Protein AF-A0A850LV04-F1 (afdb_monomer_lite)

Sequence (70 aa):
MTLDEVKEWVYTCTRCNTCKYTTETYLESCPSGEKYYFEPYYGSGKVWIARGIIEGKIKFSDSIVKKIYS

Radius of gyration: 12.82 Å; chains: 1; bou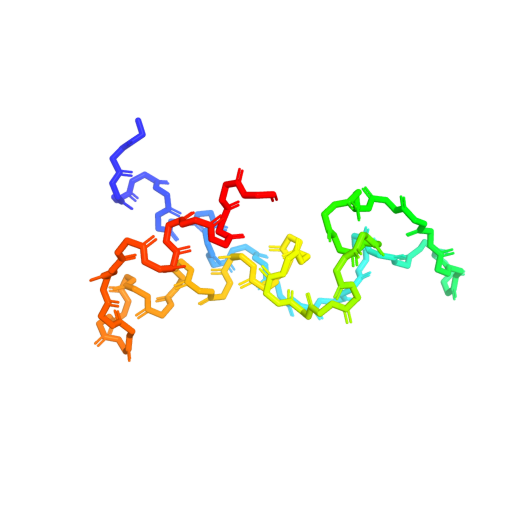nding box: 35×20×28 Å

Secondary structure (DSSP, 8-state):
--HHHHHHHHTT-----TTTEETTEE----HHHHHH-SGGGSHHHHHHHHHHHHTTSS---HHHHHHH--

Structure (mmCIF, N/CA/C/O backbone):
data_AF-A0A850LV04-F1
#
_entry.id   AF-A0A850LV04-F1
#
loop_
_atom_site.group_PDB
_atom_site.id
_atom_site.type_symbol
_atom_site.label_atom_id
_atom_site.label_alt_id
_atom_site.label_comp_id
_atom_site.label_asym_id
_atom_site.label_entity_id
_atom_site.label_seq_id
_atom_site.pdbx_PDB_ins_code
_atom_site.Cartn_x
_atom_site.Cartn_y
_atom_site.Cartn_z
_atom_site.occupancy
_atom_site.B_iso_or_equiv
_atom_site.auth_seq_id
_atom_site.auth_comp_id
_atom_site.auth_asym_id
_atom_site.auth_atom_id
_atom_site.pdbx_PDB_model_num
ATOM 1 N N . MET A 1 1 ? -13.116 -13.906 3.926 1.00 63.03 1 MET A N 1
ATOM 2 C CA . MET A 1 1 ? -12.355 -12.644 3.957 1.00 63.03 1 MET A CA 1
ATOM 3 C C . MET A 1 1 ? -13.215 -11.553 4.558 1.00 63.03 1 MET A C 1
ATOM 5 O O . MET A 1 1 ? -13.864 -10.791 3.848 1.00 63.03 1 MET A O 1
ATOM 9 N N . THR A 1 2 ? -13.259 -11.526 5.882 1.00 74.44 2 THR A N 1
ATOM 10 C CA . THR A 1 2 ? -13.766 -10.405 6.674 1.00 74.44 2 THR A CA 1
ATOM 11 C C . THR A 1 2 ? -12.674 -9.340 6.806 1.00 74.44 2 THR A C 1
ATOM 13 O O . THR A 1 2 ? -11.501 -9.592 6.526 1.00 74.44 2 THR A O 1
ATOM 16 N N . LEU A 1 3 ? -13.043 -8.128 7.227 1.00 70.50 3 LEU A N 1
ATOM 17 C CA . LEU A 1 3 ? -12.070 -7.052 7.437 1.00 70.50 3 LEU A CA 1
ATOM 18 C C . LEU A 1 3 ? -11.029 -7.424 8.509 1.00 70.50 3 LEU A C 1
ATOM 20 O O . LEU A 1 3 ? -9.866 -7.054 8.381 1.00 70.50 3 LEU A O 1
ATOM 24 N N . ASP A 1 4 ? -11.436 -8.177 9.533 1.00 76.00 4 ASP A N 1
ATOM 25 C CA . ASP A 1 4 ? -10.547 -8.618 10.610 1.00 76.00 4 ASP A CA 1
ATOM 26 C C . ASP A 1 4 ? -9.540 -9.682 10.152 1.00 76.00 4 ASP A C 1
ATOM 28 O O . ASP A 1 4 ? -8.388 -9.626 10.568 1.00 76.00 4 ASP A O 1
ATOM 32 N N . GLU A 1 5 ? -9.908 -10.570 9.222 1.00 78.19 5 GLU A N 1
ATOM 33 C CA . GLU A 1 5 ? -8.959 -11.517 8.606 1.00 78.19 5 GLU A CA 1
ATOM 34 C C . GLU A 1 5 ? -7.881 -10.792 7.782 1.00 78.19 5 GLU A C 1
ATOM 36 O O . GLU A 1 5 ? -6.726 -11.205 7.737 1.00 78.19 5 GLU A O 1
ATOM 41 N N . VAL A 1 6 ? -8.247 -9.683 7.133 1.00 77.81 6 VAL A N 1
ATOM 42 C CA . VAL A 1 6 ? -7.335 -8.909 6.277 1.00 77.81 6 VAL A CA 1
ATOM 43 C C . VAL A 1 6 ? -6.453 -7.957 7.088 1.00 77.81 6 VAL A C 1
ATOM 45 O O . VAL A 1 6 ? -5.362 -7.604 6.632 1.00 77.81 6 VAL A O 1
ATOM 48 N N . LYS A 1 7 ? -6.883 -7.555 8.293 1.00 83.12 7 LYS A N 1
ATOM 49 C CA . LYS A 1 7 ? -6.129 -6.638 9.161 1.00 83.12 7 LYS A CA 1
ATOM 50 C C . LYS A 1 7 ? -4.701 -7.109 9.379 1.00 83.12 7 LYS A C 1
ATOM 52 O O . LYS A 1 7 ? -3.791 -6.313 9.179 1.00 83.12 7 LYS A O 1
ATOM 57 N N . GLU A 1 8 ? -4.493 -8.374 9.730 1.00 84.12 8 GLU A N 1
ATOM 58 C CA . GLU A 1 8 ? -3.144 -8.880 10.00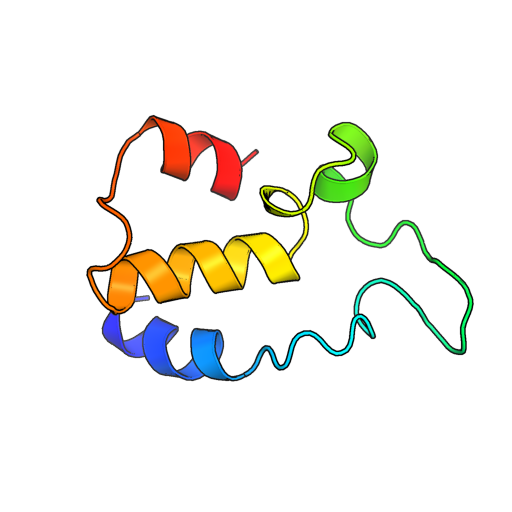9 1.00 84.12 8 GLU A CA 1
ATOM 59 C C . GLU A 1 8 ? -2.226 -8.816 8.781 1.00 84.12 8 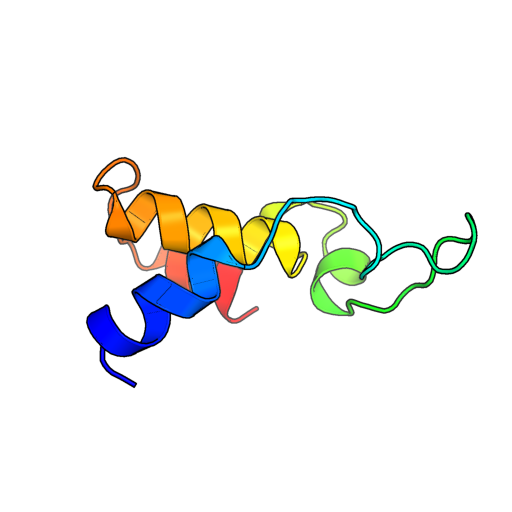GLU A C 1
ATOM 61 O O . GLU A 1 8 ? -1.070 -8.408 8.887 1.00 84.12 8 GLU A O 1
ATOM 66 N N . TRP A 1 9 ? -2.751 -9.125 7.594 1.00 85.25 9 TRP A N 1
ATOM 67 C CA . TRP A 1 9 ? -1.974 -9.131 6.348 1.00 85.25 9 TRP A CA 1
ATOM 68 C C . TRP A 1 9 ? -1.574 -7.726 5.902 1.00 85.25 9 TRP A C 1
ATOM 70 O O . TRP A 1 9 ? -0.505 -7.513 5.327 1.00 85.25 9 TRP A O 1
ATOM 80 N N . VAL A 1 10 ? -2.422 -6.738 6.184 1.00 87.31 10 VAL A N 1
ATOM 81 C CA . VAL A 1 10 ? -2.159 -5.340 5.835 1.00 87.31 10 VAL A CA 1
ATOM 82 C C . VAL A 1 10 ? -0.943 -4.787 6.591 1.00 87.31 10 VAL A C 1
ATOM 84 O O . VAL A 1 10 ? -0.228 -3.934 6.059 1.00 87.31 10 VAL A O 1
ATOM 87 N N . TYR A 1 11 ? -0.645 -5.303 7.786 1.00 88.12 11 TYR A N 1
ATOM 88 C CA . TYR A 1 11 ? 0.543 -4.913 8.553 1.00 88.12 11 TYR A CA 1
ATOM 89 C C . TYR A 1 11 ? 1.832 -5.624 8.114 1.00 88.12 11 TYR A C 1
ATOM 91 O O . TYR A 1 11 ? 2.915 -5.200 8.514 1.00 88.12 11 TYR A O 1
ATOM 99 N N . THR A 1 12 ? 1.759 -6.644 7.253 1.00 88.56 12 THR A N 1
ATOM 100 C CA . THR A 1 12 ? 2.945 -7.354 6.743 1.00 88.56 12 THR A CA 1
ATOM 101 C C . THR A 1 12 ? 3.783 -6.491 5.792 1.00 88.56 12 THR A C 1
ATOM 103 O O . THR A 1 12 ? 5.000 -6.653 5.707 1.00 88.56 12 THR A O 1
ATOM 106 N N . CYS A 1 13 ? 3.168 -5.554 5.063 1.00 89.19 13 CYS A N 1
ATOM 107 C CA . CYS A 1 13 ? 3.900 -4.702 4.127 1.00 89.19 13 CYS A CA 1
ATOM 108 C C . CYS A 1 13 ? 4.725 -3.632 4.864 1.00 89.19 13 CYS A C 1
ATOM 110 O O . CYS A 1 13 ? 4.187 -2.651 5.375 1.00 89.19 13 CYS A O 1
ATOM 112 N N . THR A 1 14 ? 6.053 -3.764 4.831 1.00 89.75 14 THR A N 1
ATOM 113 C CA . THR A 1 14 ? 7.011 -2.807 5.423 1.00 89.75 14 THR A CA 1
ATOM 114 C C . THR A 1 14 ? 7.500 -1.732 4.449 1.00 89.75 14 THR A C 1
ATOM 116 O O . THR A 1 14 ? 8.344 -0.912 4.799 1.00 89.75 14 THR A O 1
ATOM 119 N N . ARG A 1 15 ? 6.968 -1.701 3.219 1.00 86.19 15 ARG A N 1
ATOM 120 C CA . ARG A 1 15 ? 7.363 -0.754 2.157 1.00 86.19 15 ARG A CA 1
ATOM 121 C C . ARG A 1 15 ? 8.847 -0.830 1.752 1.00 86.19 15 ARG A C 1
ATOM 123 O O . ARG A 1 15 ? 9.419 0.155 1.297 1.00 86.19 15 ARG A O 1
ATOM 130 N N . CYS A 1 16 ? 9.439 -2.020 1.837 1.00 88.81 16 CYS A N 1
ATOM 131 C CA . CYS A 1 16 ? 10.819 -2.303 1.428 1.00 88.81 16 CYS A CA 1
ATOM 132 C C . CYS A 1 16 ? 11.074 -2.248 -0.091 1.00 88.81 16 CYS A C 1
ATOM 134 O O . CYS A 1 16 ? 12.214 -2.375 -0.519 1.00 88.81 16 CYS A O 1
ATOM 136 N N . ASN A 1 17 ? 10.027 -2.100 -0.914 1.00 86.56 17 ASN A N 1
ATOM 137 C CA . ASN A 1 17 ? 10.079 -2.129 -2.380 1.00 86.56 17 ASN A CA 1
ATOM 138 C C . ASN A 1 17 ? 10.606 -3.432 -3.012 1.00 86.56 17 ASN A C 1
ATOM 140 O O . ASN A 1 17 ? 10.721 -3.495 -4.231 1.00 86.56 17 ASN A O 1
ATOM 144 N N . THR A 1 18 ? 10.828 -4.503 -2.247 1.00 87.19 18 THR A N 1
ATOM 145 C CA . THR A 1 18 ? 11.286 -5.802 -2.781 1.00 87.19 18 THR A CA 1
ATOM 146 C C . THR A 1 18 ? 10.308 -6.414 -3.790 1.00 87.19 18 THR A C 1
ATOM 148 O O . THR A 1 18 ? 10.710 -7.159 -4.671 1.00 87.19 18 THR A O 1
ATOM 151 N N . CYS A 1 19 ? 9.018 -6.063 -3.719 1.00 84.50 19 CYS A N 1
ATOM 152 C CA . CYS A 1 19 ? 8.044 -6.470 -4.732 1.00 84.50 19 CYS A CA 1
ATOM 153 C C . CYS A 1 19 ? 8.233 -5.776 -6.093 1.00 84.50 19 CYS A C 1
ATOM 155 O O . CYS A 1 19 ? 7.705 -6.271 -7.082 1.00 84.50 19 CYS A O 1
ATOM 157 N N . LYS A 1 20 ? 8.960 -4.652 -6.149 1.00 85.38 20 LYS A N 1
ATOM 158 C CA . LYS A 1 20 ? 9.250 -3.867 -7.365 1.00 85.38 20 LYS A CA 1
ATOM 159 C C . LYS A 1 20 ? 10.708 -4.002 -7.815 1.00 85.38 20 LYS A C 1
ATOM 161 O O . LYS A 1 20 ? 10.995 -3.898 -8.998 1.00 85.38 20 LYS A O 1
ATOM 166 N N . TYR A 1 21 ? 11.624 -4.221 -6.870 1.00 84.25 21 TYR A N 1
ATOM 167 C CA . TYR A 1 21 ? 13.057 -4.307 -7.127 1.00 84.25 21 TYR A CA 1
ATOM 168 C C . TYR A 1 21 ? 13.593 -5.659 -6.669 1.00 84.25 21 TYR A C 1
ATOM 170 O O . TYR A 1 21 ? 13.572 -5.972 -5.477 1.00 84.25 21 TYR A O 1
ATOM 178 N N . THR A 1 22 ? 14.115 -6.439 -7.611 1.00 79.50 22 THR A N 1
ATOM 179 C CA . THR A 1 22 ? 14.896 -7.643 -7.311 1.00 79.50 22 THR A CA 1
ATOM 180 C C . THR A 1 22 ? 16.362 -7.274 -7.442 1.00 79.50 22 THR A C 1
ATOM 182 O O . THR A 1 22 ? 16.779 -6.856 -8.519 1.00 79.50 22 THR A O 1
ATOM 185 N N . THR A 1 23 ? 17.124 -7.373 -6.345 1.00 73.69 23 THR A N 1
ATOM 186 C CA . THR A 1 23 ? 18.574 -7.085 -6.331 1.00 73.69 23 THR A CA 1
ATOM 187 C C . THR A 1 23 ? 18.915 -5.781 -7.067 1.00 73.69 23 THR A C 1
ATOM 189 O O . THR A 1 23 ? 19.671 -5.789 -8.030 1.00 73.69 23 THR A O 1
ATOM 192 N N . GLU A 1 24 ? 18.269 -4.678 -6.664 1.00 79.88 24 GLU A N 1
ATOM 193 C CA . GLU A 1 24 ? 18.436 -3.315 -7.219 1.00 79.88 24 GLU A CA 1
ATOM 194 C C . GLU A 1 24 ? 17.875 -3.076 -8.630 1.00 79.88 24 GLU A C 1
ATOM 196 O O . GLU A 1 24 ? 17.743 -1.929 -9.053 1.00 79.88 24 GLU A O 1
ATOM 201 N N . THR A 1 25 ? 17.456 -4.122 -9.340 1.00 84.44 25 THR A N 1
ATOM 202 C CA . THR A 1 25 ? 16.851 -3.988 -10.666 1.00 84.44 25 THR A CA 1
ATOM 203 C C . THR A 1 25 ? 15.346 -3.833 -10.539 1.00 84.44 25 THR A C 1
ATOM 205 O O . THR A 1 25 ? 14.674 -4.678 -9.941 1.00 84.44 25 THR A O 1
ATOM 208 N N . TYR A 1 26 ? 14.817 -2.752 -11.110 1.00 84.75 26 TYR A N 1
ATOM 209 C CA . TYR A 1 26 ? 13.379 -2.586 -11.254 1.00 84.75 26 TYR A CA 1
ATOM 210 C C . TYR A 1 26 ? 12.831 -3.649 -12.204 1.00 84.75 26 TYR A C 1
ATOM 212 O O . TYR A 1 26 ? 13.299 -3.771 -13.335 1.00 84.75 26 TYR A O 1
ATOM 220 N N . LEU A 1 27 ? 11.838 -4.400 -11.743 1.00 82.19 27 LEU A N 1
ATOM 221 C CA . LEU A 1 27 ? 11.072 -5.314 -12.573 1.00 82.19 27 LEU A CA 1
ATOM 222 C C . LEU A 1 27 ? 9.645 -4.791 -12.658 1.00 82.19 27 LEU A C 1
ATOM 224 O O . LEU A 1 27 ? 9.052 -4.439 -11.638 1.00 82.19 27 LEU A O 1
ATOM 228 N N . GLU A 1 28 ? 9.087 -4.810 -13.864 1.00 84.81 28 GLU A N 1
ATOM 229 C CA . GLU A 1 28 ? 7.690 -4.479 -14.173 1.00 84.81 28 GLU A CA 1
ATOM 230 C C . GLU A 1 28 ? 6.708 -5.546 -13.645 1.00 84.81 28 GLU A C 1
ATOM 232 O O . GLU A 1 28 ? 5.868 -6.105 -14.346 1.00 84.81 28 GLU A O 1
ATOM 237 N N . SER A 1 29 ? 6.829 -5.874 -12.360 1.00 83.38 29 SER A N 1
ATOM 238 C CA . SER A 1 29 ? 6.105 -6.948 -11.681 1.00 83.38 29 SER A CA 1
ATOM 239 C C . SER A 1 29 ? 4.638 -6.611 -11.409 1.00 83.38 29 SER A C 1
ATOM 241 O O . SER A 1 29 ? 3.847 -7.502 -11.093 1.00 83.38 29 SER A O 1
ATOM 243 N N . CYS A 1 30 ? 4.254 -5.332 -11.496 1.00 86.50 30 CYS A N 1
ATOM 244 C CA . CYS A 1 30 ? 2.913 -4.859 -11.177 1.00 86.50 30 CYS A CA 1
ATOM 245 C C . CYS A 1 30 ? 2.240 -4.210 -12.397 1.00 86.50 30 CYS A C 1
ATOM 247 O O . CYS A 1 30 ? 2.411 -3.010 -12.606 1.00 86.50 30 CYS A O 1
ATOM 249 N N . PRO A 1 31 ? 1.376 -4.934 -13.136 1.00 89.12 31 PRO A N 1
ATOM 250 C CA . PRO A 1 31 ? 0.735 -4.408 -14.346 1.00 89.12 31 PRO A CA 1
ATOM 251 C C . PRO A 1 31 ? -0.069 -3.116 -14.128 1.00 89.12 31 PRO A C 1
ATOM 253 O O . PRO A 1 31 ? -0.058 -2.219 -14.965 1.00 89.12 31 PRO A O 1
ATOM 256 N N . SER A 1 32 ? -0.764 -3.001 -12.990 1.00 89.50 32 SER A N 1
ATOM 257 C CA . SER A 1 32 ? -1.533 -1.797 -12.633 1.00 89.50 32 SER A CA 1
ATOM 258 C C . SER A 1 32 ? -0.600 -0.616 -12.317 1.00 89.50 32 SER A C 1
ATOM 260 O O . SER A 1 32 ? -0.829 0.504 -12.772 1.00 89.50 32 SER A O 1
ATOM 262 N N . GLY A 1 33 ? 0.497 -0.880 -11.600 1.00 89.94 33 GLY A N 1
ATOM 263 C CA . GLY A 1 33 ? 1.539 0.102 -11.309 1.00 89.94 33 GLY A CA 1
ATOM 264 C C . GLY A 1 33 ? 2.224 0.628 -12.570 1.00 89.94 33 GLY A C 1
ATOM 265 O O . GLY A 1 33 ? 2.354 1.842 -12.706 1.00 89.94 33 GLY A O 1
ATOM 266 N N . GLU A 1 34 ? 2.570 -0.257 -13.509 1.00 91.19 34 GLU A N 1
ATOM 267 C CA . GLU A 1 34 ? 3.142 0.127 -14.808 1.00 91.19 34 GLU A CA 1
ATOM 268 C C . GLU A 1 34 ? 2.156 0.914 -15.659 1.00 91.19 34 GLU A C 1
ATOM 270 O O . GLU A 1 34 ? 2.512 1.913 -16.263 1.00 91.19 34 GLU A O 1
ATOM 275 N N . LYS A 1 35 ? 0.886 0.508 -15.706 1.00 90.94 35 LYS A N 1
ATOM 276 C CA . LYS A 1 35 ? -0.101 1.186 -16.551 1.00 90.94 35 LYS A CA 1
ATOM 277 C C . LYS A 1 35 ? -0.340 2.636 -16.127 1.00 90.94 35 LYS A C 1
ATOM 279 O O . LYS A 1 35 ? -0.520 3.506 -16.977 1.00 90.94 35 LYS A O 1
ATOM 284 N N . TYR A 1 36 ? -0.429 2.881 -14.821 1.00 89.75 36 TYR A N 1
ATOM 285 C CA . TYR A 1 36 ? -0.831 4.182 -14.282 1.00 89.75 36 TYR A CA 1
ATOM 286 C C . TYR A 1 36 ? 0.326 4.989 -13.676 1.00 89.75 36 TYR A C 1
ATOM 288 O O . TYR A 1 36 ? 0.111 6.141 -13.305 1.00 89.75 36 TYR A O 1
ATOM 296 N N . TYR A 1 37 ? 1.519 4.400 -13.540 1.00 87.75 37 TYR A N 1
ATOM 297 C CA . TYR A 1 37 ? 2.742 5.010 -12.997 1.00 87.75 37 TYR A CA 1
ATOM 298 C C . TYR A 1 37 ? 2.552 5.788 -11.683 1.00 87.75 37 TYR A C 1
ATOM 300 O O . TYR A 1 37 ? 3.233 6.777 -11.418 1.00 87.75 37 TYR A O 1
ATOM 308 N N . PHE A 1 38 ? 1.621 5.350 -10.829 1.00 88.81 38 PHE A N 1
ATOM 309 C CA . PHE A 1 38 ? 1.273 6.058 -9.598 1.00 88.81 38 PHE A CA 1
ATOM 310 C C . PHE A 1 38 ? 1.126 5.096 -8.413 1.00 88.81 38 PHE A C 1
ATOM 312 O O . PHE A 1 38 ? 0.484 4.054 -8.525 1.00 88.81 38 PHE A O 1
ATOM 319 N N . GLU A 1 39 ? 1.720 5.450 -7.264 1.00 87.62 39 GLU A N 1
ATOM 320 C CA . GLU A 1 39 ? 1.902 4.556 -6.102 1.00 87.62 39 GLU A CA 1
ATOM 321 C C . GLU A 1 39 ? 0.633 3.808 -5.646 1.00 87.62 39 GLU A C 1
ATOM 323 O O . GLU A 1 39 ? 0.726 2.606 -5.401 1.00 87.62 39 GLU A O 1
ATOM 328 N N . PRO A 1 40 ? -0.558 4.437 -5.574 1.00 88.88 40 PRO A N 1
ATOM 329 C CA . PRO A 1 40 ? -1.816 3.763 -5.240 1.00 88.88 40 PRO A CA 1
ATOM 330 C C . PRO A 1 40 ? -2.169 2.536 -6.085 1.00 88.88 40 PRO A C 1
ATOM 332 O O . PRO A 1 40 ? -2.942 1.702 -5.621 1.00 88.88 40 PRO A O 1
ATOM 335 N N . TYR A 1 41 ? -1.636 2.427 -7.302 1.00 89.25 41 TYR A N 1
ATOM 336 C CA . TYR A 1 41 ? -1.878 1.290 -8.192 1.00 89.25 41 TYR A CA 1
ATOM 337 C C . TYR A 1 41 ? -0.877 0.145 -7.989 1.00 89.25 41 TYR A C 1
ATOM 339 O O . TYR A 1 41 ? -1.140 -0.983 -8.405 1.00 89.25 41 TYR A O 1
ATOM 347 N N . TYR A 1 42 ? 0.231 0.391 -7.286 1.00 90.25 42 TYR A N 1
ATOM 348 C CA . TYR A 1 42 ? 1.163 -0.654 -6.875 1.00 90.25 42 TYR A CA 1
ATOM 349 C C . TYR A 1 42 ? 0.641 -1.408 -5.650 1.00 90.25 42 TYR A C 1
ATOM 351 O O . TYR A 1 42 ? -0.094 -0.862 -4.825 1.00 90.25 42 TYR A O 1
ATOM 359 N N . GLY A 1 43 ? 1.079 -2.659 -5.479 1.00 88.75 43 GLY A N 1
ATOM 360 C CA . GLY A 1 43 ? 0.687 -3.484 -4.330 1.00 88.75 43 GLY A CA 1
ATOM 361 C C . GLY A 1 43 ? 0.952 -2.811 -2.976 1.00 88.75 43 GLY A C 1
ATOM 362 O O . GLY A 1 43 ? 0.088 -2.824 -2.103 1.00 88.75 43 GLY A O 1
ATOM 363 N N . SER A 1 44 ? 2.097 -2.139 -2.823 1.00 89.94 44 SER A N 1
ATOM 364 C CA . SER A 1 44 ? 2.445 -1.370 -1.618 1.00 89.94 44 SER A CA 1
ATOM 365 C C . SER A 1 44 ? 1.456 -0.238 -1.320 1.00 89.94 44 SER A C 1
ATOM 367 O O . SER A 1 44 ? 1.024 -0.087 -0.176 1.00 89.94 44 SER A O 1
ATOM 369 N N . GLY A 1 45 ? 1.055 0.527 -2.339 1.00 90.38 45 GLY A N 1
ATOM 370 C CA . GLY A 1 45 ? 0.075 1.602 -2.198 1.00 90.38 45 GLY A CA 1
ATOM 371 C C . GLY A 1 45 ? -1.319 1.085 -1.851 1.00 90.38 45 GLY A C 1
ATOM 372 O O . GLY A 1 45 ? -1.968 1.631 -0.958 1.00 90.38 45 GLY A O 1
ATOM 373 N N . LYS A 1 46 ? -1.758 -0.013 -2.482 1.00 88.94 46 LYS A N 1
ATOM 374 C CA . LYS A 1 46 ? -3.050 -0.657 -2.184 1.00 88.94 46 LYS A CA 1
ATOM 375 C C . LYS A 1 46 ? -3.131 -1.120 -0.725 1.00 88.94 46 LYS A C 1
ATOM 377 O O . LYS A 1 46 ? -4.135 -0.857 -0.061 1.00 88.94 46 LYS A O 1
ATOM 382 N N . VAL A 1 47 ? -2.064 -1.725 -0.193 1.00 90.31 47 VAL A N 1
ATOM 383 C CA . VAL A 1 47 ? -1.996 -2.138 1.223 1.00 90.31 47 VAL A CA 1
ATOM 384 C C . VAL A 1 47 ? -2.076 -0.933 2.164 1.00 90.31 47 VAL A C 1
ATOM 386 O O . VAL A 1 47 ? -2.798 -0.964 3.157 1.00 90.31 47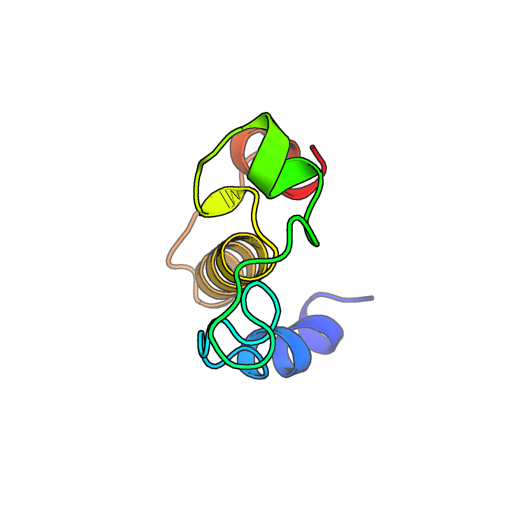 VAL A O 1
ATOM 389 N N . TRP A 1 48 ? -1.404 0.170 1.837 1.00 89.81 48 TRP A N 1
ATOM 390 C CA . TRP A 1 48 ? -1.472 1.397 2.637 1.00 89.81 48 TRP A CA 1
ATOM 391 C C . TRP A 1 48 ? -2.854 2.049 2.638 1.00 89.81 48 TRP A C 1
ATOM 393 O O . TRP A 1 48 ? -3.310 2.527 3.677 1.00 89.81 48 TRP A O 1
ATOM 403 N N . ILE A 1 49 ? -3.546 2.045 1.499 1.00 90.00 49 ILE A N 1
ATOM 404 C CA . ILE A 1 49 ? -4.930 2.520 1.415 1.00 90.00 49 ILE A CA 1
ATOM 405 C C . ILE A 1 49 ? -5.835 1.652 2.292 1.00 90.00 49 ILE A C 1
ATOM 407 O O . ILE A 1 49 ? -6.610 2.192 3.082 1.00 90.00 49 ILE A O 1
ATOM 411 N N . ALA A 1 50 ? -5.696 0.325 2.213 1.00 88.06 50 ALA A N 1
ATOM 412 C CA . ALA A 1 50 ? -6.433 -0.604 3.068 1.00 88.06 50 ALA A CA 1
ATOM 413 C C . ALA A 1 50 ? -6.168 -0.331 4.558 1.00 88.06 50 ALA A C 1
ATOM 415 O O . ALA A 1 50 ? -7.110 -0.247 5.346 1.00 88.06 50 ALA A O 1
ATOM 416 N N . ARG A 1 51 ? -4.908 -0.085 4.934 1.00 89.81 51 ARG A N 1
ATOM 417 C CA . ARG A 1 51 ? -4.528 0.290 6.302 1.00 89.81 51 ARG A CA 1
ATOM 418 C C . ARG A 1 51 ? -5.186 1.590 6.749 1.00 89.81 51 ARG A C 1
ATOM 420 O O . ARG A 1 51 ? -5.723 1.657 7.848 1.00 89.81 51 ARG A O 1
ATOM 427 N N . GLY A 1 52 ? -5.179 2.614 5.900 1.00 90.75 52 GLY A N 1
ATOM 428 C CA . GLY A 1 52 ? -5.821 3.891 6.199 1.00 90.75 52 GLY A CA 1
ATOM 429 C C . GLY A 1 52 ? -7.334 3.767 6.391 1.00 90.75 52 GLY A C 1
ATOM 430 O O . GLY A 1 52 ? -7.886 4.454 7.246 1.00 90.75 52 GLY A O 1
ATOM 431 N N . ILE A 1 53 ? -7.996 2.875 5.648 1.00 88.88 53 ILE A N 1
ATOM 432 C CA . ILE A 1 53 ? -9.423 2.564 5.830 1.00 88.88 53 ILE A CA 1
ATOM 433 C C . ILE A 1 53 ? -9.650 1.863 7.176 1.00 88.88 53 ILE A C 1
ATOM 435 O O . ILE A 1 53 ? -10.519 2.273 7.940 1.00 88.88 53 ILE A O 1
ATOM 439 N N . ILE A 1 54 ? -8.842 0.846 7.485 1.00 88.44 54 ILE A N 1
ATOM 440 C CA . ILE A 1 54 ? -8.904 0.082 8.741 1.00 88.44 54 ILE A CA 1
ATOM 441 C C . ILE A 1 54 ? -8.686 0.982 9.965 1.00 88.44 54 ILE A C 1
ATOM 443 O O . ILE A 1 54 ? -9.398 0.857 10.957 1.00 88.44 54 ILE A O 1
ATOM 447 N N . GLU A 1 55 ? -7.715 1.893 9.896 1.00 90.50 55 GLU A 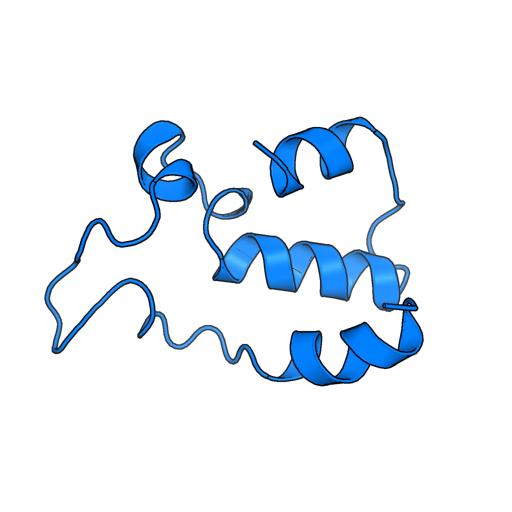N 1
ATOM 448 C CA . GLU A 1 55 ? -7.380 2.832 10.975 1.00 90.50 55 GLU A CA 1
ATOM 449 C C . GLU A 1 55 ? -8.337 4.040 11.036 1.00 90.50 55 GLU A C 1
ATOM 451 O O . GLU A 1 55 ? -8.140 4.937 11.853 1.00 90.50 55 GLU A O 1
ATOM 456 N N . GLY A 1 56 ? -9.350 4.111 10.162 1.00 91.00 56 GLY A N 1
ATOM 457 C CA . GLY A 1 56 ? -10.312 5.218 10.112 1.00 91.00 56 GLY A CA 1
ATOM 458 C C . GLY A 1 56 ? -9.738 6.548 9.603 1.00 91.00 56 GLY A C 1
ATOM 459 O O . GLY A 1 56 ? -10.405 7.578 9.677 1.00 91.00 56 GLY A O 1
ATOM 460 N N . LYS A 1 57 ? -8.514 6.544 9.062 1.00 92.31 57 LYS A N 1
ATOM 461 C CA . LYS A 1 57 ? -7.833 7.722 8.494 1.00 92.31 57 LYS A CA 1
ATOM 462 C C . LYS A 1 57 ? -8.342 8.078 7.099 1.00 92.31 57 LYS A C 1
ATOM 464 O O . LYS A 1 57 ? -8.262 9.231 6.686 1.00 92.31 57 LYS A O 1
ATOM 469 N N . ILE A 1 58 ? -8.844 7.089 6.363 1.00 90.00 58 ILE A N 1
ATOM 470 C CA . ILE A 1 58 ? -9.381 7.238 5.011 1.00 90.00 58 ILE A CA 1
ATOM 471 C C . ILE A 1 58 ? -10.839 6.788 5.024 1.00 90.00 58 ILE A C 1
ATOM 473 O O . ILE A 1 58 ? -11.148 5.667 5.423 1.00 90.00 58 ILE A O 1
ATOM 477 N N . LYS A 1 59 ? -11.747 7.644 4.545 1.00 89.25 59 LYS A N 1
ATOM 478 C CA . LYS A 1 59 ? -13.149 7.259 4.356 1.00 89.25 59 LYS A CA 1
ATOM 479 C C . LYS A 1 59 ? -13.272 6.328 3.158 1.00 89.25 59 LYS A C 1
ATOM 481 O O . LYS A 1 59 ? -12.830 6.670 2.063 1.00 89.25 59 LYS A O 1
ATOM 486 N N . PHE A 1 60 ? -13.908 5.181 3.362 1.00 85.19 60 PHE A N 1
ATOM 487 C CA . PHE A 1 60 ? -14.234 4.268 2.276 1.00 85.19 60 PHE A CA 1
ATOM 488 C C . PHE A 1 60 ? -15.163 4.958 1.265 1.00 85.19 60 PHE A C 1
ATOM 490 O O . PHE A 1 60 ? -16.123 5.622 1.654 1.00 85.19 60 PHE A O 1
ATOM 497 N N . SER A 1 61 ? -14.851 4.855 -0.028 1.00 88.81 61 SER A N 1
ATOM 498 C CA . SER A 1 61 ? -15.650 5.445 -1.109 1.00 88.81 61 SER A CA 1
ATOM 499 C C . SER A 1 61 ? -15.483 4.660 -2.407 1.00 88.81 61 SER A C 1
ATOM 501 O O . SER A 1 61 ? -14.431 4.060 -2.641 1.00 88.81 61 SER A O 1
ATOM 503 N N . ASP A 1 62 ? -16.474 4.732 -3.295 1.00 87.2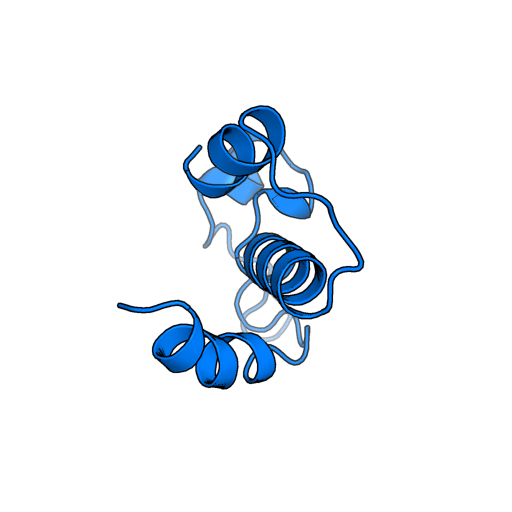5 62 ASP A N 1
ATOM 504 C CA . ASP A 1 62 ? -16.451 4.034 -4.591 1.00 87.25 62 ASP A CA 1
ATOM 505 C C . ASP A 1 62 ? -15.257 4.438 -5.467 1.00 87.25 62 ASP A C 1
ATOM 507 O O . ASP A 1 62 ? -14.707 3.631 -6.217 1.00 87.25 62 ASP A O 1
ATOM 511 N N . SER A 1 63 ? -14.806 5.689 -5.339 1.00 85.81 63 SER A N 1
ATOM 512 C CA . SER A 1 63 ? -13.613 6.195 -6.027 1.00 85.81 63 SER A CA 1
ATOM 513 C C . SER A 1 63 ? -12.339 5.460 -5.597 1.00 85.81 63 SER A C 1
ATOM 515 O O . SER A 1 63 ? -11.458 5.204 -6.418 1.00 85.81 63 SER A O 1
ATOM 517 N N . ILE A 1 64 ? -12.239 5.088 -4.318 1.00 83.75 64 ILE A N 1
ATOM 518 C CA . ILE A 1 64 ? -11.103 4.327 -3.785 1.00 83.75 64 ILE A CA 1
ATOM 519 C C . ILE A 1 64 ? -11.190 2.867 -4.222 1.00 83.75 64 ILE A C 1
ATOM 521 O O . ILE A 1 64 ? -10.190 2.310 -4.670 1.00 83.75 64 ILE A O 1
ATOM 525 N N . VAL A 1 65 ? -12.383 2.269 -4.162 1.00 83.00 65 VAL A N 1
ATOM 526 C CA . VAL A 1 65 ? -12.619 0.887 -4.610 1.00 83.00 65 VAL A CA 1
ATOM 527 C C . VAL A 1 65 ? -12.187 0.714 -6.063 1.00 83.00 65 VAL A C 1
ATOM 529 O O . VAL A 1 65 ? -11.427 -0.204 -6.369 1.00 83.00 65 VAL A O 1
ATOM 532 N N . LYS A 1 66 ? -12.577 1.643 -6.945 1.00 82.75 66 LYS A N 1
ATOM 533 C CA . LYS A 1 66 ? -12.163 1.613 -8.354 1.00 82.75 66 LYS A CA 1
ATOM 534 C C . LYS A 1 66 ? -10.647 1.581 -8.530 1.00 82.75 66 LYS A C 1
ATOM 536 O O . LYS A 1 66 ? -10.187 0.873 -9.406 1.00 82.75 66 LYS A O 1
ATOM 541 N N . LYS A 1 67 ? -9.881 2.293 -7.699 1.00 79.38 67 LYS A N 1
ATOM 542 C CA . LYS A 1 67 ? -8.408 2.330 -7.780 1.00 79.38 67 LYS A CA 1
ATOM 543 C C . LYS A 1 67 ? -7.744 1.061 -7.231 1.00 79.38 67 LYS A C 1
ATOM 545 O O . LYS A 1 67 ? -6.674 0.671 -7.690 1.00 79.38 67 LYS A O 1
ATOM 550 N N . ILE A 1 68 ? -8.364 0.403 -6.250 1.00 76.00 68 ILE A N 1
ATOM 551 C CA . ILE A 1 68 ? -7.862 -0.866 -5.699 1.00 76.00 68 ILE A CA 1
ATOM 552 C C . ILE A 1 68 ? -8.042 -2.005 -6.716 1.00 76.00 68 ILE A C 1
ATOM 554 O O . ILE A 1 68 ? -7.125 -2.811 -6.891 1.00 76.00 68 ILE A O 1
ATOM 558 N N . TYR A 1 69 ? -9.185 -2.050 -7.408 1.00 77.50 69 TYR A N 1
ATOM 559 C CA . TYR A 1 69 ? -9.555 -3.138 -8.327 1.00 77.50 69 TYR A CA 1
ATOM 560 C C . TYR A 1 69 ? -9.277 -2.858 -9.815 1.00 77.50 69 TYR A C 1
ATOM 562 O O . TYR A 1 69 ? -9.671 -3.653 -10.666 1.00 77.50 69 TYR A O 1
ATOM 570 N N . SER A 1 70 ? -8.605 -1.749 -10.132 1.00 68.56 70 SER A N 1
ATOM 571 C CA . SER A 1 70 ? -8.166 -1.385 -11.490 1.00 68.56 70 SER A CA 1
ATOM 572 C C . SER A 1 70 ? -6.788 -1.903 -11.874 1.00 68.56 70 SER A C 1
ATOM 574 O O . SER A 1 70 ? -5.929 -2.062 -10.965 1.00 68.56 70 SER A O 1
#

Foldseek 3Di:
DDLVVCQVVLVVDPVPCCCQDDPNDGDPNQVQCVVVVDQCSDPSNVSVQSVCVVVVNDDDDPVSVVSNVD

pLDDT: mean 85.36, std 5.86, range [63.03, 92.31]